Protein AF-A0A5N6P8W8-F1 (afdb_monomer_lite)

Structure (mmCIF, N/CA/C/O backbone):
data_AF-A0A5N6P8W8-F1
#
_entry.id   AF-A0A5N6P8W8-F1
#
loop_
_atom_site.group_PDB
_atom_site.id
_atom_site.type_symbol
_atom_site.label_atom_id
_atom_site.label_alt_id
_atom_site.label_comp_id
_atom_site.label_asym_id
_atom_site.label_entity_id
_atom_site.label_seq_id
_atom_site.pdbx_PDB_ins_code
_atom_site.Cartn_x
_atom_site.Cartn_y
_atom_site.Cartn_z
_atom_site.occupancy
_atom_site.B_iso_or_equiv
_atom_site.auth_seq_id
_atom_site.auth_comp_id
_atom_site.auth_asym_id
_atom_site.auth_atom_id
_atom_site.pdbx_PDB_model_num
ATOM 1 N N . MET A 1 1 ? 10.641 -20.088 -7.784 1.00 37.81 1 MET A N 1
ATOM 2 C CA . MET A 1 1 ? 9.894 -20.032 -6.511 1.00 37.81 1 MET A CA 1
ATOM 3 C C . MET A 1 1 ? 9.193 -18.686 -6.475 1.00 37.81 1 MET A C 1
ATOM 5 O O . MET A 1 1 ? 9.700 -17.744 -5.885 1.00 37.81 1 MET A O 1
ATOM 9 N N . GLU A 1 2 ? 8.106 -18.557 -7.230 1.00 41.00 2 GLU A N 1
ATOM 10 C CA . GLU A 1 2 ? 7.256 -17.365 -7.194 1.00 41.00 2 GLU A CA 1
ATOM 11 C C . GLU A 1 2 ? 6.369 -17.520 -5.960 1.00 41.00 2 GLU A C 1
ATOM 13 O O . GLU A 1 2 ? 5.687 -18.533 -5.842 1.00 41.00 2 GLU A O 1
ATOM 18 N N . ASN A 1 3 ? 6.454 -16.599 -5.000 1.00 43.81 3 ASN A N 1
ATOM 19 C CA . ASN A 1 3 ? 5.577 -16.601 -3.831 1.00 43.81 3 ASN A CA 1
ATOM 20 C C . ASN A 1 3 ? 4.203 -16.046 -4.266 1.00 43.81 3 ASN A C 1
ATOM 22 O O . ASN A 1 3 ? 4.109 -14.835 -4.466 1.00 43.81 3 ASN A O 1
ATOM 26 N N . PRO A 1 4 ? 3.151 -16.869 -4.456 1.00 48.50 4 PRO A N 1
ATOM 27 C CA . PRO A 1 4 ? 1.910 -16.436 -5.109 1.00 48.50 4 PRO A CA 1
ATOM 28 C C .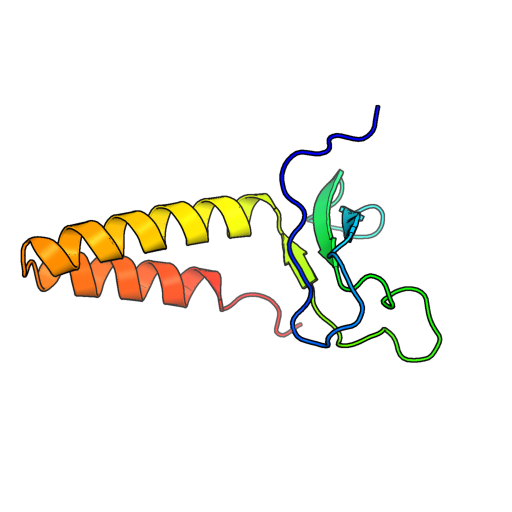 PRO A 1 4 ? 0.946 -15.667 -4.188 1.00 48.50 4 PRO A C 1
ATOM 30 O O . PRO A 1 4 ? -0.191 -15.406 -4.565 1.00 48.50 4 PRO A O 1
ATOM 33 N N . GLN A 1 5 ? 1.347 -15.344 -2.959 1.00 54.97 5 GLN A N 1
ATOM 34 C CA . GLN A 1 5 ? 0.408 -15.094 -1.861 1.00 54.97 5 GLN A CA 1
ATOM 35 C C . GLN A 1 5 ? 0.245 -13.613 -1.497 1.00 54.97 5 GLN A C 1
ATOM 37 O O . GLN A 1 5 ? 0.480 -13.264 -0.350 1.00 54.97 5 GLN A O 1
ATOM 42 N N . ASN A 1 6 ? -0.099 -12.750 -2.463 1.00 63.09 6 ASN A N 1
ATOM 43 C CA . ASN A 1 6 ? -0.849 -11.486 -2.266 1.00 63.09 6 ASN A CA 1
ATOM 44 C C . ASN A 1 6 ? -0.710 -10.587 -3.505 1.00 63.09 6 ASN A C 1
ATOM 46 O O . ASN A 1 6 ? -0.030 -9.565 -3.486 1.00 63.09 6 ASN A O 1
ATOM 50 N N . THR A 1 7 ? -1.343 -10.967 -4.611 1.00 72.62 7 THR A N 1
ATOM 51 C CA . THR A 1 7 ? -1.505 -10.062 -5.755 1.00 72.62 7 THR A CA 1
ATOM 52 C C . THR A 1 7 ? -2.970 -9.637 -5.845 1.00 72.62 7 THR A C 1
ATOM 54 O O . THR A 1 7 ? -3.869 -10.457 -5.664 1.00 72.62 7 THR A O 1
ATOM 57 N N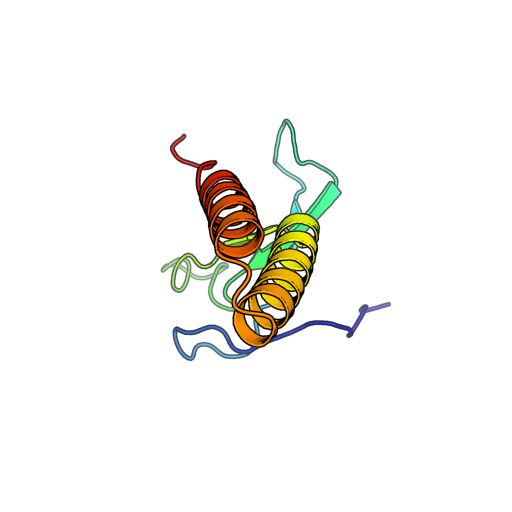 . PHE A 1 8 ? -3.197 -8.337 -6.007 1.00 88.44 8 PHE A N 1
ATOM 58 C CA . PHE A 1 8 ? -4.509 -7.695 -6.073 1.00 88.44 8 PHE A CA 1
ATOM 59 C C . PHE A 1 8 ? -4.596 -6.827 -7.339 1.00 88.44 8 PHE A C 1
ATOM 61 O O . PHE A 1 8 ? -3.558 -6.426 -7.881 1.00 88.44 8 PHE A O 1
ATOM 68 N N . PRO A 1 9 ? -5.803 -6.551 -7.868 1.00 92.12 9 PRO A N 1
ATOM 69 C CA . PRO A 1 9 ? -5.939 -5.739 -9.070 1.00 92.12 9 PRO A CA 1
ATOM 70 C C . PRO A 1 9 ? -5.443 -4.313 -8.818 1.00 92.12 9 PRO A C 1
ATOM 72 O O . PRO A 1 9 ? -5.717 -3.716 -7.785 1.00 92.12 9 PRO A O 1
ATOM 75 N N . CYS A 1 10 ? -4.712 -3.764 -9.781 1.00 90.75 10 CYS A N 1
ATOM 76 C CA . CYS A 1 10 ? -4.314 -2.368 -9.786 1.00 90.75 10 CYS A CA 1
ATOM 77 C C . CYS A 1 10 ? -5.506 -1.492 -10.196 1.00 90.75 10 CYS A C 1
ATOM 79 O O . CYS A 1 10 ? -6.136 -1.761 -11.222 1.00 90.75 10 CYS A O 1
ATOM 81 N N . ASP A 1 11 ? -5.758 -0.407 -9.462 1.00 90.12 11 ASP A N 1
ATOM 82 C CA . ASP A 1 11 ? -6.931 0.463 -9.658 1.00 90.12 11 ASP A CA 1
ATOM 83 C C . ASP A 1 11 ? -7.007 1.121 -11.044 1.00 90.12 11 ASP A C 1
ATOM 85 O O . ASP A 1 11 ? -8.082 1.483 -11.512 1.00 90.12 11 ASP A O 1
ATOM 89 N N . CYS A 1 12 ? -5.882 1.228 -11.757 1.00 90.06 12 CYS A N 1
ATOM 90 C CA . CYS A 1 12 ? -5.862 1.737 -13.132 1.00 90.06 12 CYS A CA 1
ATOM 91 C C . CYS A 1 12 ? -6.380 0.743 -14.186 1.00 90.06 12 CYS A C 1
ATOM 93 O O . CYS A 1 12 ? -6.373 1.053 -15.376 1.00 90.06 12 CYS A O 1
ATOM 95 N N . GLY A 1 13 ? -6.766 -0.472 -13.785 1.00 90.25 13 GLY A N 1
ATOM 96 C CA . GLY A 1 13 ? -7.273 -1.506 -14.688 1.00 90.25 13 GLY A CA 1
ATOM 97 C C . GLY A 1 13 ? -6.195 -2.238 -15.494 1.00 90.25 13 GLY A C 1
ATOM 98 O O . GLY A 1 13 ? -6.522 -3.097 -16.307 1.00 90.25 13 GLY A O 1
ATOM 99 N N . ALA A 1 14 ? -4.907 -1.966 -15.253 1.00 89.56 14 ALA A N 1
ATOM 100 C CA . ALA A 1 14 ? -3.795 -2.609 -15.964 1.00 89.56 14 ALA A CA 1
ATOM 101 C C . ALA A 1 14 ? -3.580 -4.098 -15.609 1.00 89.56 14 ALA A C 1
ATOM 103 O O . ALA A 1 14 ? -2.676 -4.734 -16.150 1.00 89.56 14 ALA A O 1
ATOM 104 N N . GLY A 1 15 ? -4.384 -4.654 -14.699 1.00 90.50 15 GLY A N 1
ATOM 105 C CA . GLY A 1 15 ? -4.290 -6.033 -14.227 1.00 90.50 15 GLY A CA 1
ATOM 106 C C . GLY A 1 15 ? -3.750 -6.131 -12.803 1.00 90.50 15 GLY A C 1
ATOM 107 O O . GLY A 1 15 ? -3.838 -5.186 -12.024 1.00 90.50 15 GLY A O 1
ATOM 108 N N . GLN A 1 16 ? -3.218 -7.298 -12.454 1.00 91.75 16 GLN A N 1
ATOM 109 C CA . GLN A 1 16 ? -2.716 -7.603 -11.114 1.00 91.75 16 GLN A CA 1
ATOM 110 C C . GLN A 1 16 ? -1.409 -6.847 -10.810 1.00 91.75 16 GLN A C 1
ATOM 112 O O . GLN A 1 16 ? -0.536 -6.738 -11.677 1.00 91.75 16 GLN A O 1
ATOM 117 N N . VAL A 1 17 ? -1.258 -6.325 -9.587 1.00 91.62 17 VAL A N 1
ATOM 118 C CA . VAL A 1 17 ? -0.005 -5.690 -9.151 1.00 91.62 17 VAL A CA 1
ATOM 119 C C . VAL A 1 17 ? 1.135 -6.703 -9.124 1.00 91.62 17 VAL A C 1
ATOM 121 O O . VAL A 1 17 ? 0.953 -7.880 -8.808 1.00 91.62 17 VAL A O 1
ATOM 124 N N . VAL A 1 18 ? 2.342 -6.236 -9.426 1.00 91.00 18 VAL A N 1
ATOM 125 C CA . VAL A 1 18 ? 3.535 -7.085 -9.453 1.00 91.00 18 VAL A CA 1
ATOM 126 C C . VAL A 1 18 ? 4.398 -6.840 -8.224 1.00 91.00 18 VAL A C 1
ATOM 128 O O . VAL A 1 18 ? 4.682 -5.695 -7.869 1.00 91.00 18 VAL A O 1
ATOM 131 N N . LEU A 1 19 ? 4.845 -7.930 -7.604 1.00 90.81 19 LEU A N 1
ATOM 132 C CA . LEU A 1 19 ? 5.786 -7.918 -6.491 1.00 90.81 19 LEU A CA 1
ATOM 133 C C . LEU A 1 19 ? 7.220 -7.784 -7.017 1.00 90.81 19 LEU A C 1
ATOM 135 O O . LEU A 1 19 ? 7.636 -8.517 -7.918 1.00 90.81 19 LEU A O 1
ATOM 139 N N . LYS A 1 20 ? 7.993 -6.857 -6.458 1.00 90.62 20 LYS A N 1
ATOM 140 C CA . LYS A 1 20 ? 9.386 -6.603 -6.836 1.00 90.62 20 LYS A CA 1
ATOM 141 C C . LYS A 1 20 ? 10.254 -6.405 -5.605 1.00 90.62 20 LYS A C 1
ATOM 143 O O . LYS A 1 20 ? 9.783 -5.965 -4.565 1.00 90.62 20 LYS A O 1
ATOM 148 N N . THR A 1 21 ? 11.545 -6.669 -5.754 1.00 91.81 21 THR A N 1
ATOM 149 C CA . THR A 1 21 ? 12.557 -6.332 -4.749 1.00 91.81 21 THR A CA 1
ATOM 150 C C . THR A 1 21 ? 13.201 -4.999 -5.103 1.00 91.81 21 THR A C 1
ATOM 152 O O . THR A 1 21 ? 13.590 -4.769 -6.253 1.00 91.81 21 THR A O 1
ATOM 155 N N . ALA A 1 22 ? 13.342 -4.107 -4.130 1.00 92.25 22 ALA A N 1
ATOM 156 C CA . ALA A 1 22 ? 14.088 -2.873 -4.297 1.00 92.25 22 ALA A CA 1
ATOM 157 C C . ALA A 1 22 ? 15.590 -3.174 -4.315 1.00 92.25 22 ALA A C 1
ATOM 159 O O . ALA A 1 22 ? 16.179 -3.583 -3.322 1.00 92.25 22 ALA A O 1
ATOM 160 N N . LEU A 1 23 ? 16.219 -2.986 -5.474 1.00 89.62 23 LEU A N 1
ATOM 161 C CA . LEU A 1 23 ? 17.646 -3.279 -5.673 1.00 89.62 23 LEU A CA 1
ATOM 162 C C . LEU A 1 23 ? 18.514 -2.019 -5.764 1.00 89.62 23 LEU A C 1
ATOM 164 O O . LEU A 1 23 ? 19.737 -2.109 -5.745 1.00 89.62 23 LEU A O 1
ATOM 168 N N . ARG A 1 24 ? 17.892 -0.847 -5.937 1.00 85.88 24 ARG A N 1
ATOM 169 C CA . ARG A 1 24 ? 18.576 0.426 -6.225 1.00 85.88 24 ARG A CA 1
ATOM 170 C C . ARG A 1 24 ? 18.367 1.502 -5.153 1.00 85.88 24 ARG A C 1
ATOM 172 O O . ARG A 1 24 ? 18.901 2.593 -5.302 1.00 85.88 24 ARG A O 1
ATOM 179 N N . SER A 1 25 ? 17.609 1.211 -4.094 1.00 86.12 25 SER A N 1
ATOM 180 C CA . SER A 1 25 ? 17.425 2.141 -2.973 1.00 86.12 25 SER A CA 1
ATOM 181 C C . SER A 1 25 ? 18.641 2.115 -2.044 1.00 86.12 25 SER A C 1
ATOM 183 O O . SER A 1 25 ? 19.214 1.052 -1.823 1.00 86.12 25 SER A O 1
ATOM 185 N N . LYS A 1 26 ? 19.026 3.271 -1.487 1.00 85.12 26 LYS A N 1
ATOM 186 C CA . LYS A 1 26 ? 20.092 3.364 -0.473 1.00 85.12 26 LYS A CA 1
ATOM 187 C C . LYS A 1 26 ? 19.653 2.798 0.880 1.00 85.12 26 LYS A C 1
ATOM 189 O O . LYS A 1 26 ? 20.458 2.172 1.557 1.00 85.12 26 LYS A O 1
ATOM 194 N N . THR A 1 27 ? 18.389 3.009 1.238 1.00 88.81 27 THR A N 1
ATOM 195 C CA . THR A 1 27 ? 17.835 2.661 2.557 1.00 88.81 27 THR A CA 1
ATOM 196 C C . THR A 1 27 ? 16.985 1.395 2.499 1.00 88.81 27 THR A C 1
ATOM 198 O O . THR A 1 27 ? 17.012 0.586 3.416 1.00 88.81 27 THR A O 1
ATOM 201 N N . ASN A 1 28 ? 16.277 1.179 1.388 1.00 87.06 28 ASN A N 1
ATOM 202 C CA . ASN A 1 28 ? 15.277 0.119 1.256 1.00 87.06 28 ASN A CA 1
ATOM 203 C C . ASN A 1 28 ? 15.763 -1.063 0.400 1.00 87.06 28 ASN A C 1
ATOM 205 O O . ASN A 1 28 ? 14.957 -1.767 -0.204 1.00 87.06 28 ASN A O 1
ATOM 209 N N . VAL A 1 29 ? 17.080 -1.275 0.283 1.00 92.19 29 VAL A N 1
ATOM 210 C CA . VAL A 1 29 ? 17.622 -2.394 -0.504 1.00 92.19 29 VAL A CA 1
ATOM 211 C C . VAL A 1 29 ? 17.174 -3.735 0.084 1.00 92.19 29 VAL A C 1
ATOM 213 O O . VAL A 1 29 ? 17.243 -3.960 1.286 1.00 92.19 29 VAL A O 1
ATOM 216 N N . GLY A 1 30 ? 16.686 -4.632 -0.767 1.00 89.62 30 GLY A N 1
ATOM 217 C CA . GLY A 1 30 ? 16.166 -5.936 -0.359 1.00 89.62 30 GLY A CA 1
ATOM 218 C C . GLY A 1 30 ? 14.712 -5.929 0.126 1.00 89.62 30 GLY A C 1
ATOM 219 O O . GLY A 1 30 ? 14.107 -7.000 0.148 1.00 89.62 30 GLY A O 1
ATOM 220 N N . ARG A 1 31 ? 14.113 -4.764 0.436 1.00 92.69 31 ARG A N 1
ATOM 221 C CA . ARG A 1 31 ? 12.674 -4.673 0.752 1.00 92.69 31 ARG A CA 1
ATOM 222 C C . ARG A 1 31 ? 11.832 -5.018 -0.479 1.00 92.69 31 ARG A C 1
ATOM 224 O O . ARG A 1 31 ? 12.237 -4.784 -1.623 1.00 92.69 31 ARG A O 1
ATOM 231 N N . LEU A 1 32 ? 10.658 -5.596 -0.241 1.00 91.88 32 LEU A N 1
ATOM 232 C CA . LEU A 1 32 ? 9.698 -5.953 -1.281 1.00 91.88 32 LEU A CA 1
ATOM 233 C C . LEU A 1 32 ? 8.629 -4.868 -1.420 1.00 91.88 32 LEU A C 1
ATOM 235 O O . LEU A 1 32 ? 8.122 -4.376 -0.417 1.00 91.88 32 LEU A O 1
ATOM 239 N N . TYR A 1 33 ? 8.242 -4.553 -2.652 1.00 91.50 33 TYR A N 1
ATOM 240 C CA . TYR A 1 33 ? 7.179 -3.599 -2.958 1.00 91.50 33 TYR A CA 1
ATOM 241 C C . TYR A 1 33 ? 6.246 -4.123 -4.054 1.00 91.50 33 TYR A C 1
ATOM 243 O O . TYR A 1 33 ? 6.663 -4.854 -4.958 1.00 91.50 33 TYR A O 1
ATOM 251 N N . TYR A 1 34 ? 4.982 -3.716 -3.989 1.00 91.31 34 TYR A N 1
ATOM 252 C CA . TYR A 1 34 ? 4.005 -3.862 -5.059 1.00 91.31 34 TYR A CA 1
ATOM 253 C C . TYR A 1 34 ? 4.110 -2.681 -6.018 1.00 91.31 34 TYR A C 1
ATOM 255 O O . TYR A 1 34 ? 4.311 -1.543 -5.599 1.00 91.31 34 TYR A O 1
ATOM 263 N N . SER A 1 35 ? 3.954 -2.932 -7.316 1.00 90.94 35 SER A N 1
ATOM 264 C CA . SER A 1 35 ? 3.874 -1.863 -8.313 1.00 90.94 35 SER A CA 1
ATOM 265 C C . SER A 1 35 ? 2.894 -2.181 -9.432 1.00 90.94 35 SER A C 1
ATOM 267 O O . SER A 1 35 ? 2.560 -3.345 -9.668 1.00 90.94 35 SER A O 1
ATOM 269 N N . CYS A 1 36 ? 2.457 -1.142 -10.148 1.00 92.31 36 CYS A N 1
ATOM 270 C CA . CYS A 1 36 ? 1.653 -1.294 -11.362 1.00 92.31 36 CYS A CA 1
ATOM 271 C C . CYS A 1 36 ? 2.340 -2.267 -12.349 1.00 92.31 36 CYS A C 1
ATOM 273 O O . CYS A 1 36 ? 3.549 -2.136 -12.576 1.00 92.31 36 CYS A O 1
ATOM 275 N N . PRO A 1 37 ? 1.624 -3.211 -12.989 1.00 90.88 37 PRO A N 1
ATOM 276 C CA . PRO A 1 37 ? 2.228 -4.117 -13.973 1.00 90.88 37 PRO A CA 1
ATOM 277 C C . PRO A 1 37 ? 2.857 -3.366 -15.161 1.00 90.88 37 PRO A C 1
ATOM 279 O O . PRO A 1 37 ? 3.913 -3.763 -15.655 1.00 90.88 37 PRO A O 1
ATOM 282 N N . ASN A 1 38 ? 2.295 -2.213 -15.541 1.00 91.00 38 ASN A N 1
ATOM 283 C CA . ASN A 1 38 ? 2.800 -1.366 -16.629 1.00 91.00 38 ASN A CA 1
ATOM 284 C C . ASN A 1 38 ? 3.959 -0.432 -16.223 1.00 91.00 38 ASN A C 1
ATOM 286 O O . ASN A 1 38 ? 4.438 0.350 -17.041 1.00 91.00 38 ASN A O 1
ATOM 290 N N . SER A 1 39 ? 4.475 -0.542 -14.995 1.00 84.50 39 SER A N 1
ATOM 291 C CA . SER A 1 39 ? 5.558 0.312 -14.467 1.00 84.50 39 SER A CA 1
ATOM 292 C C . SER A 1 39 ? 6.910 0.198 -15.189 1.00 84.50 39 SER A C 1
ATOM 294 O O . SER A 1 39 ? 7.813 0.979 -14.908 1.00 84.50 39 SER A O 1
ATOM 296 N N . LYS A 1 40 ? 7.089 -0.771 -16.099 1.00 76.38 40 LYS A N 1
ATOM 297 C CA . LYS A 1 40 ? 8.300 -0.907 -16.937 1.00 76.38 40 LYS A CA 1
ATOM 298 C C . LYS A 1 40 ? 8.164 -0.264 -18.331 1.00 76.38 40 LYS A C 1
ATOM 300 O O . LYS A 1 40 ? 9.113 -0.328 -19.109 1.00 76.38 40 LYS A O 1
ATOM 305 N N . GLY A 1 41 ? 6.996 0.288 -18.670 1.00 68.81 41 GLY A N 1
ATOM 306 C CA . GLY A 1 41 ? 6.719 0.920 -19.966 1.00 68.81 41 GLY A CA 1
ATOM 307 C C . GLY A 1 41 ? 7.120 2.397 -20.027 1.00 68.81 41 GLY A C 1
ATOM 308 O O . GLY A 1 41 ? 7.468 2.992 -19.011 1.00 68.81 41 GLY A O 1
ATOM 309 N N . LYS A 1 42 ? 7.031 2.999 -21.224 1.00 65.69 42 LYS A N 1
ATOM 310 C CA . LYS A 1 42 ? 7.335 4.428 -21.456 1.00 65.69 42 LYS A CA 1
ATOM 311 C C . LYS A 1 42 ? 6.531 5.379 -20.566 1.00 65.69 42 LYS A C 1
ATOM 313 O O . LYS A 1 42 ? 7.048 6.426 -20.201 1.00 65.69 42 LYS A O 1
ATOM 318 N N . ASP A 1 43 ? 5.314 4.982 -20.212 1.00 73.69 43 ASP A N 1
ATOM 319 C CA . ASP A 1 43 ? 4.381 5.819 -19.458 1.00 73.69 43 ASP A CA 1
ATOM 320 C C . ASP A 1 43 ? 4.431 5.552 -17.944 1.00 73.69 43 ASP A C 1
ATOM 322 O O . ASP A 1 43 ? 3.627 6.100 -17.205 1.00 73.69 43 ASP A O 1
ATOM 326 N N . PHE A 1 44 ? 5.334 4.677 -17.467 1.00 76.31 44 PHE A N 1
ATOM 327 C CA . PHE A 1 44 ? 5.451 4.262 -16.055 1.00 76.31 44 PHE A CA 1
ATOM 328 C C . PHE A 1 44 ? 4.150 3.715 -15.419 1.00 76.31 44 PHE A C 1
ATOM 330 O O . PHE A 1 44 ? 4.060 3.530 -14.201 1.00 76.31 44 PHE A O 1
ATOM 337 N N . GLY A 1 45 ? 3.158 3.356 -16.241 1.00 86.44 45 GLY A N 1
ATOM 338 C CA . GLY A 1 45 ? 1.850 2.904 -15.774 1.00 86.44 45 GLY A CA 1
ATOM 339 C C . GLY A 1 45 ? 1.108 4.016 -15.028 1.00 86.44 45 GLY A C 1
ATOM 340 O O . GLY A 1 45 ? 1.193 5.179 -15.393 1.00 86.44 45 GLY A O 1
ATOM 341 N N . CYS A 1 46 ? 0.373 3.665 -13.973 1.00 91.69 46 CYS A N 1
ATOM 342 C CA . CYS A 1 46 ? -0.331 4.650 -13.14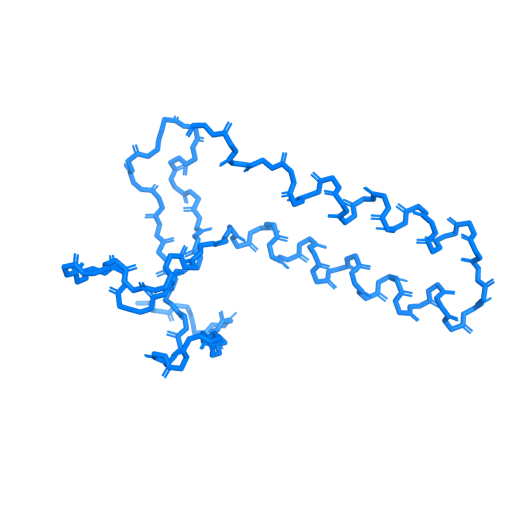3 1.00 91.69 46 CYS A CA 1
ATOM 343 C C . CYS A 1 46 ? 0.494 5.175 -11.958 1.00 91.69 46 CYS A C 1
ATOM 345 O O . CYS A 1 46 ? -0.058 5.835 -11.085 1.00 91.69 46 CYS A O 1
ATOM 347 N N . GLY A 1 47 ? 1.777 4.812 -11.862 1.00 89.00 47 GLY A N 1
ATOM 348 C CA . GLY A 1 47 ? 2.627 5.198 -10.733 1.00 89.00 47 GLY A CA 1
ATOM 349 C C . GLY A 1 47 ? 2.354 4.460 -9.415 1.00 89.00 47 GLY A C 1
ATOM 350 O O . GLY A 1 47 ? 3.020 4.754 -8.432 1.00 89.00 47 GLY A O 1
ATOM 351 N N . PHE A 1 48 ? 1.435 3.482 -9.372 1.00 90.12 48 PHE A N 1
ATOM 352 C CA . PHE A 1 48 ? 1.165 2.725 -8.142 1.00 90.12 48 PHE A CA 1
ATOM 353 C C . PHE A 1 48 ? 2.432 2.054 -7.590 1.00 90.12 48 PHE A C 1
ATOM 355 O O . PHE A 1 48 ? 3.101 1.295 -8.309 1.00 90.12 48 PHE A O 1
ATOM 362 N N . PHE A 1 49 ? 2.694 2.293 -6.305 1.00 90.00 49 PHE A N 1
ATOM 363 C CA . PHE A 1 49 ? 3.813 1.779 -5.526 1.00 90.00 49 PHE A CA 1
ATOM 364 C C . PHE A 1 49 ? 3.397 1.645 -4.053 1.00 90.00 49 PHE A C 1
ATOM 366 O O . PHE A 1 49 ? 2.773 2.555 -3.514 1.00 90.00 49 PHE A O 1
A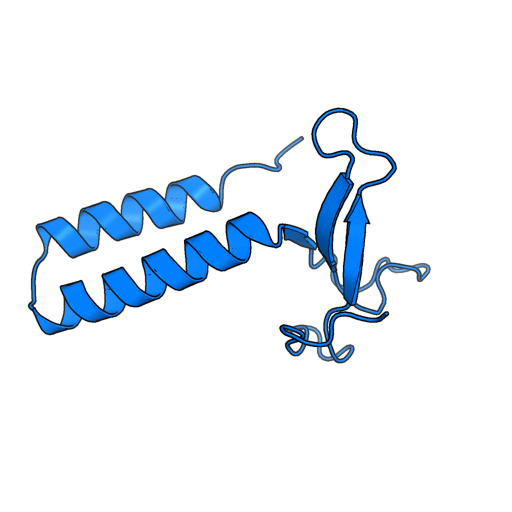TOM 373 N N . ARG A 1 50 ? 3.726 0.523 -3.402 1.00 89.12 50 ARG A N 1
ATOM 374 C CA . ARG A 1 50 ? 3.547 0.350 -1.948 1.00 89.12 50 ARG A CA 1
ATOM 375 C C . ARG A 1 50 ? 4.486 -0.720 -1.408 1.00 89.12 50 ARG A C 1
ATOM 377 O O . ARG A 1 50 ? 4.624 -1.773 -2.038 1.00 89.12 50 ARG A O 1
ATOM 384 N N . TRP A 1 51 ? 5.090 -0.507 -0.244 1.00 91.25 51 TRP A N 1
ATOM 385 C CA . TRP A 1 51 ? 5.899 -1.539 0.401 1.00 91.25 51 TRP A CA 1
ATOM 386 C C . TRP A 1 51 ? 5.028 -2.672 0.970 1.00 91.25 51 TRP A C 1
ATOM 388 O O . TRP A 1 51 ? 3.874 -2.477 1.362 1.00 91.25 51 TRP A O 1
ATOM 398 N N . VAL A 1 52 ? 5.546 -3.903 0.952 1.00 90.25 52 VAL A N 1
ATOM 399 C CA . VAL A 1 52 ? 4.782 -5.091 1.380 1.00 90.25 52 VAL A CA 1
ATOM 400 C C . VAL A 1 52 ? 4.502 -5.077 2.878 1.00 90.25 52 VAL A C 1
ATOM 402 O O . VAL A 1 52 ? 3.393 -5.401 3.288 1.00 90.25 52 VAL A O 1
ATOM 405 N N . ASP A 1 53 ? 5.501 -4.719 3.674 1.00 87.75 53 ASP A N 1
ATOM 406 C CA . ASP A 1 53 ? 5.429 -4.584 5.128 1.00 87.75 53 ASP A CA 1
ATOM 407 C C . ASP A 1 53 ? 4.442 -3.486 5.543 1.00 87.75 53 ASP A C 1
ATOM 409 O O . ASP A 1 53 ? 3.546 -3.761 6.336 1.00 87.75 53 ASP A O 1
ATOM 413 N N . GLU A 1 54 ? 4.490 -2.311 4.910 1.00 88.50 54 GLU A N 1
ATOM 414 C CA . GLU A 1 54 ? 3.493 -1.246 5.132 1.00 88.50 54 GLU A CA 1
ATOM 415 C C . GLU A 1 54 ? 2.080 -1.695 4.750 1.00 88.50 54 GLU A C 1
ATOM 417 O O . GLU A 1 54 ? 1.119 -1.430 5.463 1.00 88.50 54 GLU A O 1
ATOM 422 N N . SER A 1 55 ? 1.932 -2.438 3.648 1.00 86.19 55 SER A N 1
ATOM 423 C CA . SER A 1 55 ? 0.625 -2.988 3.262 1.00 86.19 55 SER A CA 1
ATOM 424 C C . SER A 1 55 ? 0.071 -3.942 4.322 1.00 86.19 55 SER A C 1
ATOM 426 O O . SER A 1 55 ? -1.134 -3.969 4.557 1.00 86.19 55 SER A O 1
ATOM 428 N N . GLN A 1 56 ? 0.930 -4.754 4.943 1.00 86.31 56 GLN A N 1
ATOM 429 C CA . GLN A 1 56 ? 0.520 -5.656 6.018 1.00 86.31 56 GLN A CA 1
ATOM 430 C C . GLN A 1 56 ? 0.112 -4.877 7.268 1.00 86.31 56 GLN A C 1
ATOM 432 O O . GLN A 1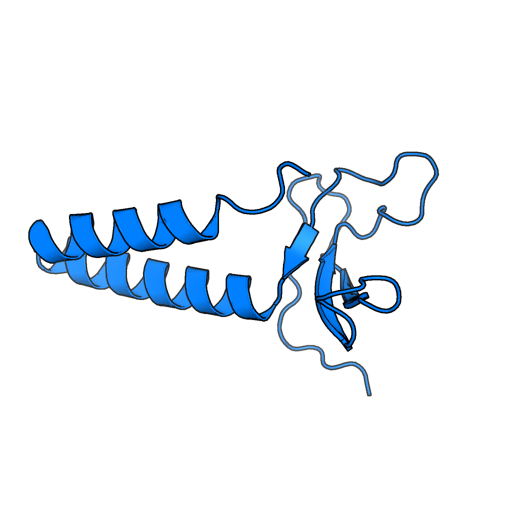 56 ? -0.907 -5.213 7.866 1.00 86.31 56 GLN A O 1
ATOM 437 N N . GLU A 1 57 ? 0.857 -3.834 7.625 1.00 87.94 57 GLU A N 1
ATOM 438 C CA . GLU A 1 57 ? 0.545 -2.971 8.763 1.00 87.94 57 GLU A CA 1
ATOM 439 C C . GLU A 1 57 ? -0.775 -2.217 8.563 1.00 87.94 57 GLU A C 1
ATOM 441 O O . GLU A 1 57 ? -1.649 -2.285 9.427 1.00 87.94 57 GLU A O 1
ATOM 446 N N . ILE A 1 58 ? -0.987 -1.622 7.384 1.00 87.75 58 ILE A N 1
ATOM 447 C CA . ILE A 1 58 ? -2.253 -0.977 7.006 1.00 87.75 58 ILE A CA 1
ATOM 448 C C . ILE A 1 58 ? -3.414 -1.968 7.124 1.00 87.75 58 ILE A C 1
ATOM 450 O O . ILE A 1 58 ? -4.402 -1.664 7.783 1.00 87.75 58 ILE A O 1
ATOM 454 N N . ASN A 1 59 ? -3.286 -3.182 6.577 1.00 88.31 59 ASN A N 1
ATOM 455 C CA . ASN A 1 59 ? -4.347 -4.192 6.669 1.00 88.31 59 ASN A CA 1
ATOM 456 C C . ASN A 1 59 ? -4.672 -4.570 8.129 1.00 88.31 59 ASN A C 1
ATOM 458 O O . ASN A 1 59 ? -5.830 -4.825 8.468 1.00 88.31 59 ASN A O 1
ATOM 462 N N . MET A 1 60 ? -3.659 -4.635 9.001 1.00 89.56 60 MET A N 1
ATOM 463 C CA . MET A 1 60 ? -3.857 -4.915 10.426 1.00 89.56 60 MET A CA 1
ATOM 464 C C . MET A 1 60 ? -4.563 -3.756 11.133 1.00 89.56 60 MET A C 1
ATOM 466 O O . MET A 1 60 ? -5.504 -3.993 11.894 1.00 89.56 60 MET A O 1
ATOM 470 N N . LEU A 1 61 ? -4.150 -2.518 10.865 1.00 92.06 61 LEU A N 1
ATOM 471 C CA . LEU A 1 61 ? -4.769 -1.318 11.427 1.00 92.06 61 LEU A CA 1
ATOM 472 C C . LEU A 1 61 ? -6.205 -1.140 10.925 1.00 92.06 61 LEU A C 1
ATOM 474 O O . LEU A 1 61 ? -7.105 -0.884 11.718 1.00 92.06 61 LEU A O 1
ATOM 478 N N . GLU A 1 62 ? -6.477 -1.379 9.644 1.00 91.69 62 GLU A N 1
ATOM 479 C CA . GLU A 1 62 ? -7.838 -1.372 9.102 1.00 91.69 62 GLU A CA 1
ATOM 480 C C . GLU A 1 62 ? -8.728 -2.416 9.794 1.00 91.69 62 GLU A C 1
ATOM 482 O O . GLU A 1 62 ? -9.872 -2.121 10.155 1.00 91.69 62 GLU A O 1
ATOM 487 N N . ALA A 1 63 ? -8.207 -3.618 10.063 1.00 93.12 63 ALA A N 1
ATOM 488 C CA . ALA A 1 63 ? -8.935 -4.634 10.821 1.00 93.12 63 ALA A CA 1
ATOM 489 C C . ALA A 1 63 ? -9.224 -4.186 12.267 1.00 93.12 63 ALA A C 1
ATOM 491 O O . ALA A 1 63 ? -10.332 -4.407 12.769 1.00 93.12 63 ALA A O 1
ATOM 492 N N . GLN A 1 64 ? -8.270 -3.522 12.929 1.00 93.44 64 GLN A N 1
ATOM 493 C CA . GLN A 1 64 ? -8.470 -2.935 14.259 1.00 93.44 64 GLN A CA 1
ATOM 494 C C . GLN A 1 64 ? -9.516 -1.820 14.234 1.00 93.44 64 GLN A C 1
ATOM 496 O O . GLN A 1 64 ? -10.404 -1.799 15.087 1.00 93.44 64 GLN A O 1
ATOM 501 N N . LEU A 1 65 ? -9.488 -0.957 13.220 1.00 93.75 65 LEU A N 1
ATOM 502 C CA . LEU A 1 65 ? -10.470 0.104 13.034 1.00 93.75 65 LEU A CA 1
ATOM 503 C C . LEU A 1 65 ? -11.881 -0.474 12.869 1.00 93.75 65 LEU A C 1
ATOM 505 O O . LEU A 1 65 ? -12.835 0.038 13.454 1.00 93.75 65 LEU A O 1
ATOM 509 N N . MET A 1 66 ? -12.031 -1.575 12.124 1.00 93.94 66 MET A N 1
ATOM 510 C CA . MET A 1 66 ? -13.312 -2.280 12.004 1.00 93.94 66 MET A CA 1
ATOM 511 C C . MET A 1 66 ? -13.808 -2.831 13.347 1.00 93.94 66 MET A C 1
ATOM 513 O O . MET A 1 66 ? -15.012 -2.811 13.604 1.00 93.94 66 MET A O 1
ATOM 517 N N . ILE A 1 67 ? -12.913 -3.334 14.204 1.00 95.75 67 ILE A N 1
ATOM 518 C CA . ILE A 1 67 ? -13.266 -3.804 15.552 1.00 95.75 67 ILE A CA 1
ATOM 519 C C . ILE A 1 67 ? -13.684 -2.621 16.433 1.00 95.75 67 ILE A C 1
ATOM 521 O O . ILE A 1 67 ? -14.765 -2.663 17.016 1.00 95.75 67 ILE A O 1
ATOM 525 N N . ALA A 1 68 ? -12.888 -1.552 16.476 1.00 94.94 68 ALA A N 1
ATOM 526 C CA . ALA A 1 68 ? -13.161 -0.363 17.283 1.00 94.94 68 ALA A CA 1
ATOM 527 C C . ALA A 1 68 ? -14.504 0.289 16.911 1.00 94.94 68 ALA A C 1
ATOM 529 O O . ALA A 1 68 ? -15.310 0.597 17.786 1.00 94.94 68 ALA A O 1
ATOM 530 N N . ARG A 1 69 ? -14.807 0.390 15.607 1.00 94.88 69 ARG A N 1
ATOM 531 C CA . ARG A 1 69 ? -16.105 0.875 15.103 1.00 94.88 69 ARG A CA 1
ATOM 532 C C . ARG A 1 69 ? -17.281 0.019 15.563 1.00 94.88 69 ARG A C 1
ATOM 534 O O . ARG A 1 69 ? -18.314 0.574 15.914 1.00 94.88 69 ARG A O 1
ATOM 541 N N . ARG A 1 70 ? -17.138 -1.312 15.591 1.00 96.75 70 ARG A N 1
ATOM 542 C CA . ARG A 1 70 ? -18.192 -2.213 16.098 1.00 96.75 70 ARG A CA 1
ATOM 543 C C . ARG A 1 70 ? -18.464 -2.027 17.587 1.00 96.75 70 ARG A C 1
ATOM 545 O O . ARG A 1 70 ? -19.580 -2.275 18.024 1.00 96.75 70 ARG A O 1
ATOM 552 N N . HIS A 1 71 ? -17.444 -1.644 18.344 1.00 96.44 71 HIS A N 1
ATOM 553 C CA . HIS A 1 71 ? -17.532 -1.423 19.784 1.00 96.44 71 HIS A CA 1
ATOM 554 C C . HIS A 1 71 ? -17.889 0.030 20.134 1.00 96.44 71 HIS A C 1
ATOM 556 O O . HIS A 1 71 ? -17.980 0.348 21.314 1.00 96.44 71 HIS A O 1
ATOM 562 N N . GLU A 1 72 ? -18.066 0.897 19.127 1.00 95.81 72 GLU A N 1
ATOM 563 C CA . GLU A 1 72 ? -18.289 2.341 19.291 1.00 95.81 72 GLU A CA 1
ATOM 564 C C . GLU A 1 72 ? -17.215 3.026 20.166 1.00 95.81 72 GLU A C 1
ATOM 566 O O . GLU A 1 72 ? -17.456 4.065 20.781 1.00 95.81 72 GLU A O 1
ATOM 571 N N . ASP A 1 73 ? -16.002 2.461 20.201 1.00 97.00 73 ASP A N 1
ATOM 572 C CA . ASP A 1 73 ? -14.879 2.976 20.986 1.00 97.00 73 ASP A CA 1
ATOM 573 C C . ASP A 1 73 ? -14.213 4.132 20.234 1.00 97.00 73 ASP A C 1
ATOM 575 O O . ASP A 1 73 ? -13.322 3.945 19.403 1.00 97.00 73 ASP A O 1
ATOM 579 N N . SER A 1 74 ? -14.678 5.351 20.504 1.00 95.25 74 SER A N 1
ATOM 580 C CA . SER A 1 74 ? -14.187 6.562 19.843 1.00 95.25 74 SER A CA 1
ATOM 581 C C . SER A 1 74 ? -12.705 6.839 20.100 1.00 95.25 74 SER A C 1
ATOM 583 O O . SER A 1 74 ? -12.039 7.375 19.214 1.00 95.25 74 SER A O 1
ATOM 585 N N . ALA A 1 75 ? -12.171 6.444 21.260 1.00 96.62 75 ALA A N 1
ATOM 586 C CA . ALA A 1 75 ? -10.757 6.615 21.576 1.00 96.62 75 ALA A CA 1
ATOM 587 C C . ALA A 1 75 ? -9.896 5.687 20.712 1.00 96.62 75 ALA A C 1
ATOM 589 O O . ALA A 1 75 ? -8.938 6.142 20.086 1.00 96.62 75 ALA A O 1
ATOM 590 N N . ALA A 1 76 ? -10.282 4.414 20.602 1.00 95.12 76 ALA A N 1
ATOM 591 C CA . ALA A 1 76 ? -9.597 3.458 19.738 1.00 95.12 76 ALA A CA 1
ATOM 592 C C . ALA A 1 76 ? -9.743 3.810 18.248 1.00 95.12 76 ALA A C 1
ATOM 594 O O . ALA A 1 76 ? -8.784 3.679 17.492 1.00 95.12 76 ALA A O 1
ATOM 595 N N . ILE A 1 77 ? -10.911 4.300 17.815 1.00 95.50 77 ILE A N 1
ATOM 596 C CA . ILE A 1 77 ? -11.122 4.765 16.434 1.00 95.50 77 ILE A CA 1
ATOM 597 C C . ILE A 1 77 ? -10.161 5.905 16.095 1.00 95.50 77 ILE A C 1
ATOM 599 O O . ILE A 1 77 ? -9.516 5.847 15.049 1.00 95.50 77 ILE A O 1
ATOM 603 N N . GLN A 1 78 ? -10.059 6.921 16.960 1.00 95.38 78 GLN A N 1
ATOM 604 C CA . GLN A 1 78 ? -9.174 8.059 16.716 1.00 95.38 78 GLN A CA 1
ATOM 605 C C . GLN A 1 78 ? -7.710 7.618 16.700 1.00 95.38 78 GLN A C 1
ATOM 607 O O . GLN A 1 78 ? -6.993 7.931 15.757 1.00 95.38 78 GLN A O 1
ATOM 612 N N . GLN A 1 79 ? -7.295 6.813 17.681 1.00 95.00 79 GLN A N 1
ATOM 613 C CA . GLN A 1 79 ? -5.922 6.325 17.773 1.00 95.00 79 GLN A CA 1
ATOM 614 C C . GLN A 1 79 ? -5.495 5.542 16.523 1.00 95.00 79 GLN A C 1
ATOM 616 O O . GLN A 1 79 ? -4.403 5.760 16.006 1.00 95.00 79 GLN A O 1
ATOM 621 N N . VAL A 1 80 ? -6.343 4.636 16.026 1.00 93.19 80 VAL A N 1
ATOM 622 C CA . VAL A 1 80 ? -6.027 3.845 14.827 1.00 93.19 80 VAL A CA 1
ATOM 623 C C . VAL A 1 80 ? -6.057 4.713 13.564 1.00 93.19 80 VAL A C 1
ATOM 625 O O . VAL A 1 80 ? -5.256 4.488 12.659 1.00 93.19 80 VAL A O 1
ATOM 628 N N . SER A 1 81 ? -6.934 5.721 13.499 1.00 91.88 81 SER A N 1
ATOM 629 C CA . SER A 1 81 ? -6.937 6.698 12.401 1.00 91.88 81 SER A CA 1
ATOM 630 C C . SER A 1 81 ? -5.620 7.471 12.341 1.00 91.88 81 SER A C 1
ATOM 632 O O . SER A 1 81 ? -5.016 7.539 11.277 1.00 91.88 81 SER A O 1
ATOM 634 N N . ASP A 1 82 ? -5.136 7.970 13.481 1.00 92.56 82 ASP A N 1
ATOM 635 C CA . ASP A 1 82 ? -3.878 8.722 13.555 1.00 92.56 82 ASP A CA 1
ATOM 636 C C . ASP A 1 82 ? -2.675 7.853 13.136 1.00 92.56 82 ASP A C 1
ATOM 638 O O . ASP A 1 82 ? -1.743 8.327 12.485 1.00 92.56 82 ASP A O 1
ATOM 642 N N . GLN A 1 83 ? -2.700 6.559 13.480 1.00 89.88 83 GLN A N 1
ATOM 643 C CA . GLN A 1 83 ? -1.680 5.594 13.056 1.00 89.88 83 GLN A CA 1
ATOM 644 C C . GLN A 1 83 ? -1.709 5.329 11.546 1.00 89.88 83 GLN A C 1
ATOM 646 O O . GLN A 1 83 ? -0.653 5.272 10.918 1.00 89.88 83 GLN A O 1
ATOM 651 N N . LEU A 1 84 ? -2.900 5.177 10.959 1.00 88.19 84 LEU A N 1
ATOM 652 C CA . LEU A 1 84 ? -3.058 5.004 9.513 1.00 88.19 84 LEU A CA 1
ATOM 653 C C . LEU A 1 84 ? -2.595 6.241 8.743 1.00 88.19 84 LEU A C 1
ATOM 655 O O . LEU A 1 84 ? -1.893 6.097 7.743 1.00 88.19 84 LEU A O 1
ATOM 659 N N . ASP A 1 85 ? -2.938 7.434 9.229 1.00 86.81 85 ASP A N 1
ATOM 660 C CA . ASP A 1 85 ? -2.497 8.688 8.624 1.00 86.81 85 ASP A CA 1
ATOM 661 C C . ASP A 1 85 ? -0.968 8.771 8.633 1.00 86.81 85 ASP A C 1
ATOM 663 O O . ASP A 1 85 ? -0.380 9.061 7.597 1.00 86.81 85 ASP A O 1
ATOM 667 N N . GLY A 1 86 ? -0.314 8.409 9.745 1.00 83.00 86 GLY A N 1
ATOM 668 C CA . GLY A 1 86 ? 1.148 8.403 9.867 1.00 83.00 86 GLY A CA 1
ATOM 669 C C . GLY A 1 86 ? 1.882 7.479 8.886 1.00 83.00 86 GLY A C 1
ATOM 670 O O . GLY A 1 86 ? 2.996 7.799 8.481 1.00 83.00 86 GLY A O 1
ATOM 671 N N . LEU A 1 87 ? 1.267 6.373 8.457 1.00 77.81 87 LEU A N 1
ATOM 672 C CA . LEU A 1 87 ? 1.858 5.443 7.481 1.00 77.81 87 LEU A CA 1
ATOM 673 C C . LEU A 1 87 ? 1.757 5.929 6.030 1.00 77.81 87 LEU A C 1
ATOM 675 O O . LEU A 1 87 ? 2.470 5.428 5.164 1.00 77.81 87 LEU A O 1
ATOM 679 N N . LEU A 1 88 ? 0.869 6.882 5.741 1.00 65.75 88 LEU A N 1
ATOM 680 C CA . LEU A 1 88 ? 0.680 7.431 4.395 1.00 65.75 88 LEU A CA 1
ATOM 681 C C . LEU A 1 88 ? 1.572 8.653 4.117 1.00 65.75 88 LEU A C 1
ATOM 683 O O . LEU A 1 88 ? 1.576 9.145 2.988 1.00 65.75 88 LEU A O 1
ATOM 687 N N . VAL A 1 89 ? 2.334 9.134 5.109 1.00 56.97 89 VAL A N 1
ATOM 688 C CA . VAL A 1 89 ? 3.158 10.352 5.010 1.00 56.97 89 VAL A CA 1
ATOM 689 C C . VAL A 1 89 ? 4.656 10.059 4.906 1.00 56.97 89 VAL A C 1
ATOM 691 O O . VAL A 1 89 ? 5.423 10.663 5.635 1.00 56.97 89 VAL A O 1
ATOM 694 N N . GLU A 1 90 ? 5.128 9.195 4.006 1.00 51.88 90 GLU A N 1
ATOM 695 C CA . GLU A 1 90 ? 6.563 9.176 3.648 1.00 51.88 90 GLU A CA 1
ATOM 696 C C . GLU A 1 90 ? 6.792 8.761 2.183 1.00 51.88 90 GLU A C 1
ATOM 698 O O . GLU A 1 90 ? 7.066 7.600 1.912 1.00 51.88 90 GLU A O 1
ATOM 703 N N . ASP A 1 91 ? 6.696 9.708 1.235 1.00 45.75 91 ASP A N 1
ATOM 704 C CA . ASP A 1 91 ? 7.551 9.760 0.021 1.00 45.75 91 ASP A CA 1
ATOM 705 C C . ASP A 1 91 ? 7.380 11.106 -0.741 1.00 45.75 91 ASP A C 1
ATOM 707 O O . ASP A 1 91 ? 7.231 11.148 -1.961 1.00 45.75 91 ASP A O 1
ATOM 711 N N . GLU A 1 92 ? 7.386 12.248 -0.034 1.00 37.47 92 GLU A N 1
ATOM 712 C CA . GLU A 1 92 ? 7.734 13.533 -0.676 1.00 37.4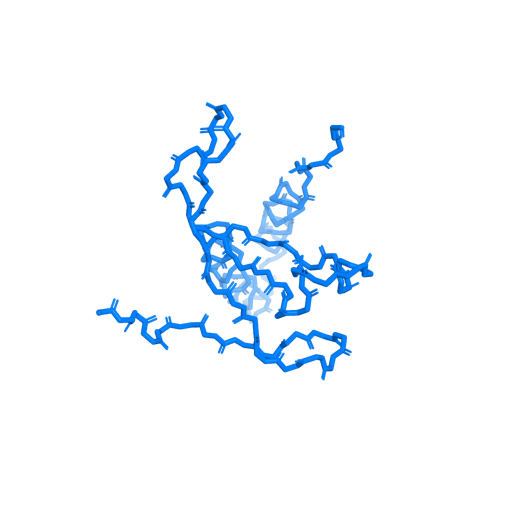7 92 GLU A CA 1
ATOM 713 C C . GLU A 1 92 ? 9.250 13.734 -0.556 1.00 37.47 92 GLU A C 1
ATOM 715 O O . GLU A 1 92 ? 9.750 14.379 0.370 1.00 37.47 92 GLU A O 1
ATOM 720 N N . GLY A 1 93 ? 9.983 13.101 -1.475 1.00 38.84 93 GLY A N 1
ATOM 721 C CA . GLY A 1 93 ? 11.400 13.344 -1.748 1.00 38.84 93 GLY A CA 1
ATOM 722 C C . GLY A 1 93 ? 11.605 13.902 -3.147 1.00 38.84 93 GLY A C 1
ATOM 723 O O . GLY A 1 93 ? 11.119 13.263 -4.107 1.00 38.84 93 GLY A O 1
#

Radius of gyration: 15.84 Å; chains: 1; bounding box: 38×34×43 Å

Sequence (93 aa):
MENPQNTFPCDCGAGQVVLKTALRSKTNVGRLYYSCPNSKGKDFGCGFFRWVDESQEINMLEAQLMIARRHEDSAAIQQVSDQLDGLLVEDEG

Secondary structure (DSSP, 8-state):
----S---B-TTSS-B-EEEE--S-SSSTT-EEEE-GGGGSTT-TT--EEEHHHHHHHHHHHHHHHHHHHTT-HHHHHHHHHHHHHHT-----

InterPro domains:
  IPR010666 Zinc finger, GRF-type [PF06839] (9-54)
  IPR010666 Zinc finger, GRF-type [PS51999] (10-55)

Organism: NCBI:txid192012

pLDDT: mean 84.18, std 15.08, range [37.47, 97.0]

Foldseek 3Di:
DDPPPDWDADPLRQGTWDKDADCPDPPRHRFIKTARPCCVDPVNRPGDIDTPVLVVVLVVLVVQLVVCVVVVPPVSNVVSVVVNVVSVPPDPD